Protein AF-A0A0C3CJ50-F1 (afdb_monomer_lite)

Secondary structure (DSSP, 8-state):
----------S--GGG--EEEE-TT-TTGGGGGG-TT--EEEEEHHHHHH------TT---TT--EEEEE-THHHHHTTT-TT--HHHHHHHHHHHHHHT-TTT-TT--EEEEEEPP--SS------HHHHHHHHHHHHHHHHHT-EEEEEEGGGGGT----EEE-HHHHHHH-

Structure (mmCIF, N/CA/C/O backbone):
data_AF-A0A0C3CJ50-F1
#
_entry.id   AF-A0A0C3CJ50-F1
#
loop_
_atom_site.group_PDB
_atom_site.id
_atom_site.type_symbol
_atom_site.label_atom_id
_atom_site.label_alt_id
_atom_site.label_comp_id
_atom_site.label_asym_id
_atom_site.label_entity_id
_atom_site.label_seq_id
_atom_site.pdbx_PDB_ins_code
_atom_site.Cartn_x
_atom_site.Cartn_y
_atom_site.Cartn_z
_atom_site.occupancy
_atom_site.B_iso_or_equiv
_atom_site.auth_seq_id
_atom_site.auth_comp_id
_atom_site.auth_asym_id
_atom_site.auth_atom_id
_atom_site.pdbx_PDB_model_num
ATOM 1 N N . MET A 1 1 ? -31.389 -1.809 -22.345 1.00 37.59 1 MET A N 1
ATOM 2 C CA . MET A 1 1 ? -29.948 -2.114 -22.417 1.00 37.59 1 MET A CA 1
ATOM 3 C C . MET A 1 1 ? -29.432 -2.145 -21.001 1.00 37.59 1 MET A C 1
ATOM 5 O O . MET A 1 1 ? -29.756 -1.248 -20.230 1.00 37.59 1 MET A O 1
ATOM 9 N N . ASP A 1 2 ? -28.799 -3.263 -20.683 1.00 34.72 2 ASP A N 1
ATOM 10 C CA . ASP A 1 2 ? -28.676 -3.863 -19.363 1.00 34.72 2 ASP A CA 1
ATOM 11 C C . ASP A 1 2 ? -27.960 -3.016 -18.317 1.00 34.72 2 ASP A C 1
ATOM 13 O O . ASP A 1 2 ? -26.886 -2.461 -18.544 1.00 34.72 2 ASP A O 1
ATOM 17 N N . GLN A 1 3 ? -28.571 -2.987 -17.132 1.00 36.78 3 GLN A N 1
ATOM 18 C CA . GLN A 1 3 ? -27.914 -2.663 -15.876 1.00 36.78 3 GLN A CA 1
ATOM 19 C C . GLN A 1 3 ? -26.936 -3.804 -15.592 1.00 36.78 3 GLN A C 1
ATOM 21 O O . GLN A 1 3 ? -27.330 -4.848 -15.078 1.00 36.78 3 GLN A O 1
ATOM 26 N N . SER A 1 4 ? -25.680 -3.629 -16.010 1.00 37.91 4 SER A N 1
ATOM 27 C CA . SER A 1 4 ? -24.629 -4.612 -15.782 1.00 37.91 4 SER A CA 1
ATOM 28 C C . SER A 1 4 ? -24.484 -4.850 -14.286 1.00 37.91 4 SER A C 1
ATOM 30 O O . SER A 1 4 ? -24.178 -3.930 -13.525 1.00 37.91 4 SER A O 1
ATOM 32 N N . GLU A 1 5 ? -24.742 -6.094 -13.917 1.00 37.97 5 GLU A N 1
ATOM 33 C CA . GLU A 1 5 ? -24.503 -6.760 -12.649 1.00 37.97 5 GLU A CA 1
ATOM 34 C C . GLU A 1 5 ? -23.312 -6.157 -11.892 1.00 37.97 5 GLU A C 1
ATOM 36 O O . GLU A 1 5 ? -22.164 -6.578 -12.029 1.00 37.97 5 GLU A O 1
ATOM 41 N N . TYR A 1 6 ? -23.592 -5.178 -11.029 1.00 37.84 6 TYR A N 1
ATOM 42 C CA . TYR A 1 6 ? -22.764 -4.995 -9.853 1.00 37.84 6 TYR A CA 1
ATOM 43 C C . TYR A 1 6 ? -22.909 -6.300 -9.092 1.00 37.84 6 TYR A C 1
ATOM 45 O O . TYR A 1 6 ? -23.962 -6.561 -8.512 1.00 37.84 6 TYR A O 1
ATOM 53 N N . SER A 1 7 ? -21.870 -7.126 -9.147 1.00 37.75 7 SER A N 1
ATOM 54 C CA . SER A 1 7 ? -21.641 -8.234 -8.238 1.00 37.75 7 SER A CA 1
ATOM 55 C C . SER A 1 7 ? -21.698 -7.670 -6.821 1.00 37.75 7 SER A C 1
ATOM 57 O O . SER A 1 7 ? -20.710 -7.232 -6.227 1.00 37.75 7 SER A O 1
ATOM 59 N N . THR A 1 8 ? -22.920 -7.579 -6.297 1.00 42.91 8 THR A N 1
ATOM 60 C CA . THR A 1 8 ? -23.202 -7.249 -4.916 1.00 42.91 8 THR A CA 1
ATOM 61 C C . THR A 1 8 ? -22.518 -8.338 -4.133 1.00 42.91 8 THR A C 1
ATOM 63 O O . THR A 1 8 ? -22.992 -9.475 -4.109 1.00 42.91 8 THR A O 1
ATOM 66 N N . LEU A 1 9 ? -21.373 -7.995 -3.541 1.00 49.56 9 LEU A N 1
ATOM 67 C CA . LEU A 1 9 ? -20.786 -8.771 -2.463 1.00 49.56 9 LEU A CA 1
ATOM 68 C C . LEU A 1 9 ? -21.961 -9.238 -1.588 1.00 49.56 9 LEU A C 1
ATOM 70 O O . LEU A 1 9 ? -22.768 -8.379 -1.202 1.00 49.56 9 LEU A O 1
ATOM 74 N N . PRO A 1 10 ? -22.129 -10.560 -1.366 1.00 50.47 10 PRO A N 1
ATOM 75 C CA . PRO A 1 10 ? -23.266 -11.100 -0.614 1.00 50.47 10 PRO A CA 1
ATOM 76 C C . PRO A 1 10 ? -23.409 -10.278 0.655 1.00 50.47 10 PRO A C 1
ATOM 78 O O . PRO A 1 10 ? -22.363 -9.964 1.204 1.00 50.47 10 PRO A O 1
ATOM 81 N N . SER A 1 11 ? -24.628 -9.878 1.058 1.00 59.44 11 SER A N 1
ATOM 82 C CA . SER A 1 11 ? -24.900 -8.834 2.067 1.00 59.44 11 SER A CA 1
ATOM 83 C C . SER A 1 11 ? -24.054 -8.995 3.335 1.00 59.44 11 SER A C 1
ATOM 85 O O . SER A 1 11 ? -24.474 -9.563 4.344 1.00 59.44 11 SER A O 1
ATOM 87 N N . CYS A 1 12 ? -22.817 -8.535 3.263 1.00 63.72 12 CYS A N 1
ATOM 88 C CA . CYS A 1 12 ? -21.825 -8.759 4.279 1.00 63.72 12 CYS A CA 1
ATOM 89 C C . CYS A 1 12 ? -21.802 -7.467 5.060 1.00 63.72 12 CYS A C 1
ATOM 91 O O . CYS A 1 12 ? -21.704 -6.381 4.479 1.00 63.72 12 CYS A O 1
ATOM 93 N N . ASP A 1 13 ? -21.951 -7.581 6.371 1.00 76.31 13 ASP A N 1
ATOM 94 C CA . ASP A 1 13 ? -21.821 -6.439 7.253 1.00 76.31 13 ASP A CA 1
ATOM 95 C C . ASP A 1 13 ? -20.386 -5.906 7.138 1.00 76.31 13 ASP A C 1
ATOM 97 O O . ASP A 1 13 ? -19.452 -6.421 7.757 1.00 76.31 13 ASP A O 1
ATOM 101 N N . LYS A 1 14 ? -20.211 -4.874 6.304 1.00 75.81 14 LYS A N 1
ATOM 102 C CA . LYS A 1 14 ? -18.926 -4.209 6.046 1.00 75.81 14 LYS A CA 1
ATOM 103 C C . LYS A 1 14 ? -18.269 -3.729 7.341 1.00 75.81 14 LYS A C 1
ATOM 105 O O . LYS A 1 14 ? -17.044 -3.675 7.420 1.00 75.81 14 LYS A O 1
ATOM 110 N N . GLY A 1 15 ? -19.070 -3.461 8.377 1.00 75.88 15 GLY A N 1
ATOM 111 C CA . GLY A 1 15 ? -18.608 -3.083 9.708 1.00 75.88 15 GLY A CA 1
ATOM 112 C C . GLY A 1 15 ? -17.930 -4.210 10.492 1.00 75.88 15 GLY A C 1
ATOM 113 O O . GLY A 1 15 ? -17.366 -3.938 11.550 1.00 75.88 15 GLY A O 1
ATOM 114 N N . ARG A 1 16 ? -17.940 -5.457 10.007 1.00 78.62 16 ARG A N 1
ATOM 115 C CA . ARG A 1 16 ? -17.273 -6.613 10.643 1.00 78.62 16 ARG A CA 1
ATOM 116 C C . ARG A 1 16 ? -16.064 -7.129 9.872 1.00 78.62 16 ARG A C 1
ATOM 118 O O . ARG A 1 16 ? -15.319 -7.958 10.390 1.00 78.62 16 ARG A O 1
ATOM 125 N N . ILE A 1 17 ? -15.865 -6.652 8.650 1.00 80.12 17 ILE A N 1
ATOM 126 C CA . ILE A 1 17 ? -14.822 -7.152 7.761 1.00 80.12 17 ILE A CA 1
ATOM 127 C C . ILE A 1 17 ? -13.493 -6.506 8.138 1.00 80.12 17 ILE A C 1
ATOM 129 O O . ILE A 1 17 ? -13.356 -5.285 8.123 1.00 80.12 17 ILE A O 1
ATOM 133 N N . LYS A 1 18 ? -12.523 -7.350 8.494 1.00 85.25 18 LYS A N 1
ATOM 134 C CA . LYS A 1 18 ? -11.173 -6.938 8.905 1.00 85.25 18 LYS A CA 1
ATOM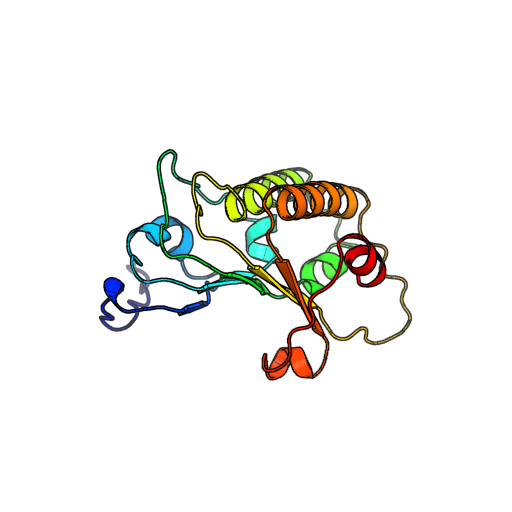 135 C C . LYS A 1 18 ? -10.154 -6.972 7.773 1.00 85.25 18 LYS A C 1
ATOM 137 O O . LYS A 1 18 ? -9.145 -6.278 7.858 1.00 85.25 18 LYS A O 1
ATOM 142 N N . TYR A 1 19 ? -10.432 -7.751 6.730 1.00 84.19 19 TYR A N 1
ATOM 143 C CA . TYR A 1 19 ? -9.563 -7.941 5.577 1.00 84.19 19 TYR A CA 1
ATOM 144 C C . TYR A 1 19 ? -10.353 -7.836 4.273 1.00 84.19 19 TYR A C 1
ATOM 146 O O . TYR A 1 19 ? -11.428 -8.427 4.161 1.00 84.19 19 TYR A O 1
ATOM 154 N N . ILE A 1 20 ? -9.811 -7.120 3.285 1.00 81.75 20 ILE A N 1
ATOM 155 C CA . ILE A 1 20 ? -10.353 -7.086 1.923 1.00 81.75 20 ILE A CA 1
ATOM 156 C C . ILE A 1 20 ? -9.231 -7.099 0.883 1.00 81.75 20 ILE A C 1
ATOM 158 O O . ILE A 1 20 ? -8.259 -6.360 0.996 1.00 81.75 20 ILE A O 1
ATOM 162 N N . CYS A 1 21 ? -9.382 -7.913 -0.157 1.00 79.00 21 CYS A N 1
ATOM 163 C CA . CYS A 1 21 ? -8.544 -7.844 -1.350 1.00 79.00 21 CYS A CA 1
ATOM 164 C C . CYS A 1 21 ? -9.277 -6.997 -2.398 1.00 79.00 21 CYS A C 1
ATOM 166 O O . CYS A 1 21 ? -10.388 -7.342 -2.817 1.00 79.00 21 CYS A O 1
ATOM 168 N N . ILE A 1 22 ? -8.697 -5.854 -2.768 1.00 72.44 22 ILE A N 1
ATOM 169 C CA . ILE A 1 22 ? -9.268 -4.944 -3.758 1.00 72.44 22 ILE A CA 1
ATOM 170 C C . ILE A 1 22 ? -8.854 -5.437 -5.135 1.00 72.44 22 ILE A C 1
ATOM 172 O O . ILE A 1 22 ? -7.711 -5.284 -5.556 1.00 72.44 22 ILE A O 1
ATOM 176 N N . ARG A 1 23 ? -9.821 -6.019 -5.840 1.00 68.38 23 ARG A N 1
ATOM 177 C CA . ARG A 1 23 ? -9.652 -6.418 -7.233 1.00 68.38 23 ARG A CA 1
ATOM 178 C C . ARG A 1 23 ? -9.929 -5.243 -8.175 1.00 68.38 23 ARG A C 1
ATOM 180 O O . ARG A 1 23 ? -10.759 -4.391 -7.840 1.00 68.38 23 ARG A O 1
ATOM 187 N N . PRO A 1 24 ? -9.338 -5.241 -9.383 1.00 58.94 24 PRO A N 1
ATOM 188 C CA . PRO A 1 24 ? -9.517 -4.178 -10.373 1.00 58.94 24 PRO A CA 1
ATOM 189 C C . PRO A 1 24 ? -10.992 -3.885 -10.701 1.00 58.94 24 PRO A C 1
ATOM 191 O O . PRO A 1 24 ? -11.361 -2.761 -11.031 1.00 58.94 24 PRO A O 1
ATOM 194 N N . GLU A 1 25 ? -11.867 -4.877 -10.604 1.00 58.59 25 GLU A N 1
ATOM 195 C CA . GLU A 1 25 ? -13.289 -4.754 -10.947 1.00 58.59 25 GLU A CA 1
ATOM 196 C C . GLU A 1 25 ? -14.114 -4.005 -9.885 1.00 58.59 25 GLU A C 1
ATOM 198 O O . GLU A 1 25 ? -15.269 -3.656 -10.125 1.00 58.59 25 GLU A O 1
ATOM 203 N N . HIS A 1 26 ? -13.539 -3.719 -8.712 1.00 58.75 26 HIS A N 1
ATOM 204 C CA . HIS A 1 26 ? -14.283 -3.191 -7.578 1.00 58.75 26 HIS A CA 1
ATOM 205 C C . HIS A 1 26 ? -13.873 -1.757 -7.199 1.00 58.75 26 HIS A C 1
ATOM 207 O O . HIS A 1 26 ? -12.725 -1.522 -6.819 1.00 58.75 26 HIS A O 1
ATOM 213 N N . PRO A 1 27 ? -14.816 -0.791 -7.150 1.00 62.22 27 PRO A N 1
ATOM 214 C CA . PRO A 1 27 ? -14.556 0.572 -6.675 1.00 62.22 27 PRO A CA 1
ATOM 215 C C . PRO A 1 27 ? -14.434 0.644 -5.137 1.00 62.22 27 PRO A C 1
ATOM 217 O O . PRO A 1 27 ? -14.826 1.629 -4.514 1.00 62.22 27 PRO A O 1
ATOM 220 N N . VAL A 1 28 ? -13.915 -0.405 -4.490 1.00 63.03 28 VAL A N 1
ATOM 221 C CA . VAL A 1 28 ? -13.865 -0.534 -3.023 1.00 63.03 28 VAL A CA 1
ATOM 222 C C . VAL A 1 28 ? -13.059 0.595 -2.387 1.00 63.03 28 VAL A C 1
ATOM 224 O O . VAL A 1 28 ? -13.450 1.070 -1.323 1.00 63.03 28 VAL A O 1
ATOM 227 N N . ILE A 1 29 ? -12.020 1.099 -3.065 1.00 69.12 29 ILE A N 1
ATOM 228 C CA . ILE A 1 29 ? -11.196 2.207 -2.560 1.00 69.12 29 ILE A CA 1
ATOM 229 C C . ILE A 1 29 ? -12.040 3.467 -2.329 1.00 69.12 29 ILE A C 1
ATOM 231 O O . ILE A 1 29 ? -11.983 4.065 -1.256 1.00 69.12 29 ILE A O 1
ATOM 235 N N . ALA A 1 30 ? -12.923 3.806 -3.275 1.00 69.19 30 ALA A N 1
ATOM 236 C CA . ALA A 1 30 ? -13.821 4.962 -3.169 1.00 69.19 30 ALA A CA 1
ATOM 237 C C . ALA A 1 30 ? -14.834 4.842 -2.012 1.00 69.19 30 ALA A C 1
ATOM 239 O O . ALA A 1 30 ? -15.463 5.828 -1.612 1.00 69.19 30 ALA A O 1
ATOM 240 N N . HIS A 1 31 ? -14.991 3.634 -1.464 1.00 77.12 31 HIS A N 1
ATOM 241 C CA . HIS A 1 31 ? -15.912 3.314 -0.385 1.00 77.12 31 HIS A CA 1
ATOM 242 C C . HIS A 1 31 ? -15.213 2.808 0.883 1.00 77.12 31 HIS A C 1
ATOM 244 O O . HIS A 1 31 ? -15.922 2.332 1.767 1.00 77.12 31 HIS A O 1
ATOM 250 N N . LEU A 1 32 ? -13.882 2.940 1.024 1.00 80.12 32 LEU A N 1
ATOM 251 C CA . LEU A 1 32 ? -13.123 2.459 2.197 1.00 80.12 32 LEU A CA 1
ATOM 252 C C . LEU A 1 32 ? -13.711 2.932 3.536 1.00 80.12 32 LEU A C 1
ATOM 254 O O . LEU A 1 32 ? -13.751 2.173 4.496 1.00 80.12 32 LEU A O 1
ATOM 258 N N . GLN A 1 33 ? -14.285 4.135 3.580 1.00 78.88 33 GLN A N 1
ATOM 259 C CA . GLN A 1 33 ? -14.998 4.676 4.748 1.00 78.88 33 GLN A CA 1
ATOM 260 C C . GLN A 1 33 ? -16.149 3.807 5.280 1.00 78.88 33 GLN A C 1
ATOM 262 O O . GLN A 1 33 ? -16.511 3.916 6.448 1.00 78.88 33 GLN A O 1
ATOM 267 N N . GLN A 1 34 ? -16.745 2.956 4.443 1.00 83.19 34 GLN A N 1
ATOM 268 C CA . GLN A 1 34 ? -17.840 2.070 4.847 1.00 83.19 34 GLN A CA 1
ATOM 269 C C . GLN A 1 34 ? -17.340 0.834 5.611 1.00 83.19 34 GLN A C 1
ATOM 271 O O . GLN A 1 34 ? -18.141 0.127 6.219 1.00 83.19 34 GLN A O 1
ATOM 276 N N . TRP A 1 35 ? -16.033 0.568 5.592 1.00 86.00 35 TRP A N 1
ATOM 277 C CA . TRP A 1 35 ? -15.410 -0.636 6.138 1.00 86.00 35 TRP A CA 1
ATOM 278 C C . TRP A 1 35 ? -14.755 -0.333 7.483 1.00 86.00 35 TRP A C 1
ATOM 280 O O . TRP A 1 35 ? -13.575 -0.565 7.693 1.00 86.00 35 TRP A O 1
ATOM 290 N N . THR A 1 36 ? -15.527 0.194 8.431 1.00 86.62 36 THR A N 1
ATOM 291 C CA . THR A 1 36 ? -15.028 0.773 9.696 1.00 86.62 36 THR A CA 1
ATOM 292 C C . THR A 1 36 ? -14.248 -0.185 10.610 1.00 86.62 36 THR A C 1
ATOM 294 O O . THR A 1 36 ? -13.659 0.249 11.605 1.00 86.62 36 THR A O 1
ATOM 297 N N . SER A 1 37 ? -14.242 -1.486 10.311 1.00 89.31 37 SER A N 1
ATOM 298 C CA . SER A 1 37 ? -13.453 -2.507 11.013 1.00 89.31 37 SER A CA 1
ATOM 299 C C . SER A 1 37 ? -12.264 -3.044 10.229 1.00 89.31 37 SER A C 1
ATOM 301 O O . SER A 1 37 ? -11.590 -3.940 10.727 1.00 89.31 37 SER A O 1
ATOM 303 N N . LEU A 1 38 ? -11.982 -2.488 9.052 1.00 91.38 38 LEU A N 1
ATOM 304 C CA . LEU A 1 38 ? -10.893 -2.931 8.200 1.00 91.38 38 LEU A CA 1
ATOM 305 C C . LEU A 1 38 ? -9.543 -2.645 8.864 1.00 91.38 38 LEU A C 1
ATOM 307 O O . LEU A 1 38 ? -9.210 -1.507 9.199 1.00 91.38 38 LEU A O 1
ATOM 311 N N . GLU A 1 39 ? -8.770 -3.703 9.065 1.00 94.50 39 GLU A N 1
ATOM 312 C CA . GLU A 1 39 ? -7.430 -3.661 9.650 1.00 94.50 39 GLU A CA 1
ATOM 313 C C . GLU A 1 39 ? -6.369 -3.861 8.564 1.00 94.50 39 GLU A C 1
ATOM 315 O O . GLU A 1 39 ? -5.248 -3.365 8.692 1.00 94.50 39 GLU A O 1
ATOM 320 N N . THR A 1 40 ? -6.716 -4.547 7.472 1.00 92.06 40 THR A N 1
ATOM 321 C CA . THR A 1 40 ? -5.817 -4.810 6.346 1.00 92.06 40 THR A CA 1
ATOM 322 C C . THR A 1 40 ? -6.561 -4.751 5.019 1.00 92.06 40 THR A C 1
ATOM 324 O O . THR A 1 40 ? -7.661 -5.292 4.909 1.00 92.06 40 THR A O 1
ATOM 327 N N . PHE A 1 41 ? -5.966 -4.145 3.993 1.00 90.38 41 PHE A N 1
ATOM 328 C CA . PHE A 1 41 ? -6.449 -4.321 2.624 1.00 90.38 41 PHE A CA 1
ATOM 329 C C . PHE A 1 41 ? -5.320 -4.576 1.647 1.00 90.38 41 PHE A C 1
ATOM 331 O O . PHE A 1 41 ? -4.186 -4.184 1.900 1.00 90.38 41 PHE A O 1
ATOM 338 N N . SER A 1 42 ? -5.654 -5.219 0.536 1.00 89.75 42 SER A N 1
ATOM 339 C CA . SER A 1 42 ? -4.726 -5.475 -0.556 1.00 89.75 42 SER A CA 1
ATOM 340 C C . SER A 1 42 ? -5.096 -4.710 -1.817 1.00 89.75 42 SER A C 1
ATOM 342 O O . SER A 1 42 ? -6.285 -4.544 -2.084 1.00 89.75 42 SER A O 1
ATOM 344 N N . ILE A 1 43 ? -4.105 -4.254 -2.579 1.00 88.75 43 ILE A N 1
ATOM 345 C CA . ILE A 1 43 ? -4.263 -3.543 -3.850 1.00 88.75 43 ILE A CA 1
ATOM 346 C C . ILE A 1 43 ? -3.190 -3.976 -4.847 1.00 88.75 43 ILE A C 1
ATOM 348 O O . ILE A 1 43 ? -2.027 -4.142 -4.491 1.00 88.75 43 ILE A O 1
ATOM 352 N N . HIS A 1 44 ? -3.555 -4.125 -6.118 1.00 86.69 44 HIS A N 1
ATOM 353 C CA . HIS A 1 44 ? -2.577 -4.416 -7.162 1.00 86.69 44 HIS A CA 1
ATOM 354 C C . HIS A 1 44 ? -1.755 -3.179 -7.529 1.00 86.69 44 HIS A C 1
ATOM 356 O O . HIS A 1 44 ? -2.293 -2.085 -7.715 1.00 86.69 44 HIS A O 1
ATOM 362 N N . TYR A 1 45 ? -0.455 -3.374 -7.753 1.00 85.56 45 TYR A N 1
ATOM 363 C CA . TYR A 1 45 ? 0.460 -2.317 -8.183 1.00 85.56 45 TYR A CA 1
ATOM 364 C C . TYR A 1 45 ? -0.005 -1.624 -9.473 1.00 85.56 45 TYR A C 1
ATOM 366 O O . TYR A 1 45 ? 0.049 -0.402 -9.598 1.00 85.56 45 TYR A O 1
ATOM 374 N N . LYS A 1 46 ? -0.537 -2.397 -10.426 1.00 83.56 46 LYS A N 1
ATOM 375 C CA . LYS A 1 46 ? -1.106 -1.867 -11.672 1.00 83.56 46 LYS A CA 1
ATOM 376 C C . LYS A 1 46 ? -2.221 -0.848 -11.421 1.00 83.56 46 LYS A C 1
ATOM 378 O O . LYS A 1 46 ? -2.318 0.137 -12.146 1.00 83.56 46 LYS A O 1
ATOM 383 N N . ASP A 1 47 ? -3.064 -1.075 -10.417 1.00 84.25 47 ASP A N 1
ATOM 384 C CA . ASP A 1 47 ? -4.163 -0.159 -10.116 1.00 84.25 47 ASP A CA 1
ATOM 385 C C . ASP A 1 47 ? -3.641 1.157 -9.532 1.00 84.25 47 ASP A C 1
ATOM 387 O O . ASP A 1 47 ? -4.158 2.212 -9.889 1.00 84.25 47 ASP A O 1
ATOM 391 N N . LEU A 1 48 ? -2.569 1.107 -8.734 1.00 87.44 48 LEU A N 1
ATOM 392 C CA . LEU A 1 48 ? -1.869 2.304 -8.258 1.00 87.44 48 LEU A CA 1
ATOM 393 C C . LEU A 1 48 ? -1.247 3.105 -9.404 1.00 87.44 48 LEU A C 1
ATOM 395 O O . LEU A 1 48 ? -1.314 4.328 -9.393 1.00 87.44 48 LEU A O 1
ATOM 399 N N . ALA A 1 49 ? -0.672 2.434 -10.400 1.00 84.94 49 ALA A N 1
ATOM 400 C CA . ALA A 1 49 ? -0.004 3.112 -11.507 1.00 84.94 49 ALA A CA 1
ATOM 401 C C . ALA A 1 49 ? -0.964 3.657 -12.582 1.00 84.94 49 ALA A C 1
ATOM 403 O O . ALA A 1 49 ? -0.616 4.594 -13.294 1.00 84.94 49 ALA A O 1
ATOM 404 N N . HIS A 1 50 ? -2.162 3.084 -12.743 1.00 82.94 50 HIS A N 1
ATOM 405 C CA . HIS A 1 50 ? -3.042 3.418 -13.875 1.00 82.94 50 HIS A CA 1
ATOM 406 C C . HIS A 1 50 ? -4.315 4.167 -13.495 1.00 82.94 50 HIS A C 1
ATOM 408 O O . HIS A 1 50 ? -4.954 4.742 -14.378 1.00 82.94 50 HIS A O 1
ATOM 414 N N . ARG A 1 51 ? -4.725 4.147 -12.223 1.00 81.94 51 ARG A N 1
ATOM 415 C CA . ARG A 1 51 ? -6.002 4.731 -11.807 1.00 81.94 51 ARG A CA 1
ATOM 416 C C . ARG A 1 51 ? -5.792 6.013 -11.028 1.0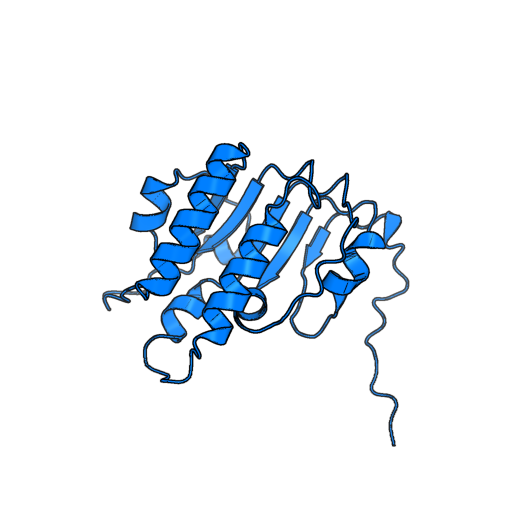0 81.94 51 ARG A C 1
ATOM 418 O O . ARG A 1 51 ? -5.014 6.053 -10.083 1.00 81.94 51 ARG A O 1
ATOM 425 N N . VAL A 1 52 ? -6.611 7.009 -11.341 1.00 82.69 52 VAL A N 1
ATOM 426 C CA . VAL A 1 52 ? -6.856 8.121 -10.424 1.00 82.69 52 VAL A CA 1
ATOM 427 C C . VAL A 1 52 ? -7.753 7.598 -9.311 1.00 82.69 52 VAL A C 1
ATOM 429 O O . VAL A 1 52 ? -8.935 7.309 -9.530 1.00 82.69 52 VAL A O 1
ATOM 432 N N . ILE A 1 53 ? -7.191 7.428 -8.119 1.00 83.69 53 ILE A N 1
ATOM 433 C CA . ILE A 1 53 ? -7.966 7.051 -6.944 1.00 83.69 53 ILE A CA 1
ATOM 434 C C . ILE A 1 53 ? -8.486 8.343 -6.301 1.00 83.69 53 ILE A C 1
ATOM 436 O O . ILE A 1 53 ? -7.691 9.209 -5.950 1.00 83.69 53 ILE A O 1
ATOM 440 N N . PRO A 1 54 ? -9.809 8.499 -6.104 1.00 81.75 54 PRO A N 1
ATOM 441 C CA . PRO A 1 54 ? -10.369 9.708 -5.511 1.00 81.75 54 PRO A CA 1
ATOM 442 C C . PRO A 1 54 ? -10.175 9.698 -3.989 1.00 81.75 54 PRO A C 1
ATOM 444 O O . PRO A 1 54 ? -11.109 9.425 -3.224 1.00 81.75 54 PRO A O 1
ATOM 447 N N . TRP A 1 55 ? -8.951 9.981 -3.548 1.00 84.38 55 TRP A N 1
ATOM 448 C CA . TRP A 1 55 ? -8.588 10.140 -2.146 1.00 84.38 55 TRP A CA 1
ATOM 449 C C . TRP A 1 55 ? -9.353 11.320 -1.540 1.00 84.38 55 TRP A C 1
ATOM 451 O O . TRP A 1 55 ? -9.001 12.485 -1.707 1.00 84.38 55 TRP A O 1
ATOM 461 N N . ARG A 1 56 ? -10.467 11.029 -0.866 1.00 81.31 56 ARG A N 1
ATOM 462 C CA . ARG A 1 56 ? -11.355 12.069 -0.335 1.00 81.31 56 ARG A CA 1
ATOM 463 C C . ARG A 1 56 ? -10.636 12.907 0.724 1.00 81.31 56 ARG A C 1
ATOM 465 O O . ARG A 1 56 ? -10.104 12.373 1.693 1.00 81.31 56 ARG A O 1
ATOM 472 N N . ILE A 1 57 ? -10.700 14.227 0.585 1.00 77.88 57 ILE A N 1
ATOM 473 C CA . ILE A 1 57 ? -10.207 15.160 1.604 1.00 77.88 57 ILE A CA 1
ATOM 474 C C . ILE A 1 57 ? -11.009 14.959 2.900 1.00 77.88 57 ILE A C 1
ATOM 476 O O . ILE A 1 57 ? -12.234 14.836 2.868 1.00 77.88 57 ILE A O 1
ATOM 480 N N . GLY A 1 58 ? -10.316 14.896 4.040 1.00 79.44 58 GLY A N 1
ATOM 481 C CA . GLY A 1 58 ? -10.928 14.695 5.360 1.00 79.44 58 GLY A CA 1
ATOM 482 C C . GLY A 1 58 ? -11.374 13.258 5.661 1.00 79.44 58 GLY A C 1
ATOM 483 O O . GLY A 1 58 ? -11.873 12.994 6.755 1.00 79.44 58 GLY A O 1
ATOM 484 N N . PHE A 1 59 ? -11.188 12.315 4.731 1.00 85.19 59 PHE A N 1
ATOM 485 C CA . PHE A 1 59 ? -11.383 10.895 5.013 1.00 85.19 59 PHE A CA 1
ATOM 486 C C . PHE A 1 59 ? -10.310 10.387 5.978 1.00 85.19 59 PHE A C 1
ATOM 488 O O . PHE A 1 59 ? -9.124 10.625 5.770 1.00 85.19 59 PHE A O 1
ATOM 495 N N . GLN A 1 60 ? -10.736 9.639 6.999 1.00 89.81 60 GLN A N 1
ATOM 496 C CA . GLN A 1 60 ? -9.840 8.934 7.911 1.00 89.81 60 GLN A CA 1
ATOM 497 C C . GLN A 1 60 ? -10.315 7.502 8.145 1.00 89.81 60 GLN A C 1
ATOM 499 O O . GLN A 1 60 ? -11.492 7.256 8.421 1.00 89.81 60 GLN A O 1
ATOM 504 N N . HIS A 1 61 ? -9.377 6.559 8.120 1.00 90.44 61 HIS A N 1
ATOM 505 C CA . HIS A 1 61 ? -9.596 5.163 8.459 1.00 90.44 61 HIS A CA 1
ATOM 506 C C . HIS A 1 61 ? -8.819 4.787 9.724 1.00 90.44 61 HIS A C 1
ATOM 508 O O . HIS A 1 61 ? -7.666 4.355 9.695 1.00 90.44 61 HIS A O 1
ATOM 514 N N . SER A 1 62 ? -9.474 4.930 10.874 1.00 91.50 62 SER A N 1
ATOM 515 C CA . SER A 1 62 ? -8.824 4.859 12.189 1.00 91.50 62 SER A CA 1
ATOM 516 C C . SER A 1 62 ? -8.330 3.473 12.606 1.00 91.50 62 SER A C 1
ATOM 518 O O . SER A 1 62 ? -7.574 3.378 13.570 1.00 91.50 62 SER A O 1
ATOM 520 N N . LYS A 1 63 ? -8.741 2.397 11.926 1.00 93.88 63 LYS A N 1
ATOM 521 C CA . LYS A 1 63 ? -8.363 1.019 12.281 1.00 93.88 63 LYS A CA 1
ATOM 522 C C . LYS A 1 63 ? -7.411 0.341 11.307 1.00 93.88 63 LYS A C 1
ATOM 524 O O . LYS A 1 63 ? -6.916 -0.730 11.644 1.00 93.88 63 LYS A O 1
ATOM 529 N N . LEU A 1 64 ? -7.143 0.945 10.148 1.00 94.56 64 LEU A N 1
ATOM 530 C CA . LEU A 1 64 ? -6.293 0.301 9.154 1.00 94.56 64 LEU A CA 1
ATOM 531 C C . LEU A 1 64 ? -4.853 0.284 9.667 1.00 94.56 64 LEU A C 1
ATOM 533 O O . LEU A 1 64 ? -4.329 1.323 10.064 1.00 94.56 64 LEU A O 1
ATOM 537 N N . GLN A 1 65 ? -4.246 -0.898 9.679 1.00 96.56 65 GLN A N 1
ATOM 538 C CA . GLN A 1 65 ? -2.908 -1.135 10.216 1.00 96.56 65 GLN A CA 1
ATOM 539 C C . GLN A 1 65 ? -1.935 -1.656 9.164 1.00 96.56 65 GLN A C 1
ATOM 541 O O . GLN A 1 65 ? -0.733 -1.435 9.311 1.00 96.56 65 GLN A O 1
ATOM 546 N N . CYS A 1 66 ? -2.437 -2.330 8.126 1.00 95.69 66 CYS A N 1
ATOM 547 C CA . CYS A 1 66 ? -1.614 -2.918 7.080 1.00 95.69 66 CYS A CA 1
ATOM 548 C C . CYS A 1 66 ? -2.202 -2.682 5.683 1.00 95.69 66 CYS A C 1
ATOM 550 O O . CYS A 1 66 ? -3.419 -2.749 5.493 1.00 95.69 66 CYS A O 1
ATOM 552 N N . ILE A 1 67 ? -1.332 -2.422 4.711 1.00 94.38 67 ILE A N 1
ATOM 553 C CA . ILE A 1 67 ? -1.671 -2.382 3.285 1.00 94.38 67 ILE A CA 1
ATOM 554 C C . ILE A 1 67 ? -0.799 -3.409 2.577 1.00 94.38 67 ILE A C 1
ATOM 556 O O . ILE A 1 67 ? 0.411 -3.429 2.769 1.00 94.38 67 ILE A O 1
ATOM 560 N N . MET A 1 68 ? -1.409 -4.259 1.764 1.00 92.88 68 MET A N 1
ATOM 561 C CA . MET A 1 68 ? -0.720 -5.229 0.923 1.00 92.88 68 MET A CA 1
ATOM 562 C C . MET A 1 68 ? -0.694 -4.694 -0.511 1.00 92.88 68 MET A C 1
ATOM 564 O O . MET A 1 68 ? -1.725 -4.276 -1.032 1.00 92.88 68 MET A O 1
ATOM 568 N N . ILE A 1 69 ? 0.479 -4.670 -1.136 1.00 91.12 69 ILE A N 1
ATOM 569 C CA . ILE A 1 69 ? 0.652 -4.305 -2.539 1.00 91.12 69 ILE A CA 1
ATOM 570 C C . ILE A 1 69 ? 1.031 -5.566 -3.308 1.00 91.12 69 ILE A C 1
ATOM 572 O O . ILE A 1 69 ? 2.081 -6.175 -3.086 1.00 91.12 69 ILE A O 1
ATOM 576 N N . GLU A 1 70 ? 0.132 -5.967 -4.196 1.00 86.25 70 GLU A N 1
ATOM 577 C CA . GLU A 1 70 ? 0.225 -7.185 -4.990 1.00 86.25 70 GLU A CA 1
ATOM 578 C C . GLU A 1 70 ? 0.818 -6.927 -6.379 1.00 86.25 70 GLU A C 1
ATOM 580 O O . GLU A 1 70 ? 0.674 -5.851 -6.959 1.00 86.25 70 GLU A O 1
ATOM 585 N N . ASP A 1 71 ? 1.420 -7.973 -6.944 1.00 78.00 71 ASP A N 1
ATOM 586 C CA . ASP A 1 71 ? 1.884 -8.043 -8.334 1.00 78.00 71 ASP A CA 1
ATOM 587 C C . ASP A 1 71 ? 2.876 -6.939 -8.746 1.00 78.00 71 ASP A C 1
ATOM 589 O O . ASP A 1 71 ? 2.727 -6.288 -9.783 1.00 78.00 71 ASP A O 1
ATOM 593 N N . LEU A 1 72 ? 3.963 -6.782 -7.979 1.00 76.94 72 LEU A N 1
ATOM 594 C CA . LEU A 1 72 ? 5.070 -5.891 -8.356 1.00 76.94 72 LEU A CA 1
ATOM 595 C C . LEU A 1 72 ? 5.753 -6.299 -9.680 1.00 76.94 72 LEU A C 1
ATOM 597 O O . LEU A 1 72 ? 6.451 -5.479 -10.268 1.00 76.94 72 LEU A O 1
ATOM 601 N N . ARG A 1 73 ? 5.487 -7.502 -10.230 1.00 70.12 73 ARG A N 1
ATOM 602 C CA . ARG A 1 73 ? 5.897 -7.889 -11.605 1.00 70.12 73 ARG A CA 1
ATOM 603 C C . ARG A 1 73 ? 5.453 -6.894 -12.656 1.00 70.12 73 ARG A C 1
ATOM 605 O O . ARG A 1 73 ? 6.055 -6.841 -13.726 1.00 70.12 73 ARG A O 1
ATOM 612 N N . TYR A 1 74 ? 4.370 -6.169 -12.388 1.00 68.19 74 TYR A N 1
ATOM 613 C CA . TYR A 1 74 ? 3.865 -5.162 -13.300 1.00 68.19 74 TYR A CA 1
ATOM 614 C C . TYR A 1 74 ? 4.945 -4.142 -13.684 1.00 68.19 74 TYR A C 1
ATOM 616 O O . TYR A 1 74 ? 5.036 -3.763 -14.848 1.00 68.19 74 TYR A O 1
ATOM 624 N N . LEU A 1 75 ? 5.820 -3.787 -12.740 1.00 65.69 75 LEU A N 1
ATOM 625 C CA . LEU A 1 75 ? 6.932 -2.863 -12.962 1.00 65.69 75 LEU A CA 1
ATOM 626 C C . LEU A 1 75 ? 7.914 -3.359 -14.016 1.00 65.69 75 LEU A C 1
ATOM 628 O O . LEU A 1 75 ? 8.319 -2.600 -14.889 1.00 65.69 75 LEU A O 1
ATOM 632 N N . TRP A 1 76 ? 8.232 -4.648 -13.984 1.00 62.38 76 TRP A N 1
ATOM 633 C CA . TRP A 1 76 ? 9.142 -5.274 -14.941 1.00 62.38 76 TRP A CA 1
ATOM 634 C C . TRP A 1 76 ? 8.521 -5.466 -16.326 1.00 62.38 76 TRP A C 1
ATOM 636 O O . TRP A 1 76 ? 9.233 -5.562 -17.317 1.00 62.38 76 TRP A O 1
ATOM 646 N N . ARG A 1 77 ? 7.187 -5.506 -16.421 1.00 62.72 77 ARG A N 1
ATOM 647 C CA . ARG A 1 77 ? 6.470 -5.608 -17.705 1.00 62.72 77 ARG A CA 1
ATOM 648 C C . ARG A 1 77 ? 6.279 -4.267 -18.409 1.00 62.72 77 ARG A C 1
ATOM 650 O O . ARG A 1 77 ? 5.891 -4.267 -19.571 1.00 62.72 77 ARG A O 1
ATOM 657 N N . MET A 1 78 ? 6.514 -3.151 -17.719 1.00 58.34 78 MET A N 1
ATOM 658 C CA . MET A 1 78 ? 6.463 -1.814 -18.322 1.00 58.34 78 MET A CA 1
ATOM 659 C C . MET A 1 78 ? 7.699 -1.529 -19.193 1.00 58.34 78 MET A C 1
ATOM 661 O O . MET A 1 78 ? 7.674 -0.614 -20.013 1.00 58.34 78 MET A O 1
ATOM 665 N N . GLU A 1 79 ? 8.763 -2.327 -19.056 1.00 51.31 79 GLU A N 1
ATOM 666 C CA . GLU A 1 79 ? 9.950 -2.276 -19.909 1.00 51.31 79 GLU A CA 1
ATOM 667 C C . GLU A 1 79 ? 9.589 -2.800 -21.317 1.00 51.31 79 GLU A C 1
ATOM 669 O O . GLU A 1 79 ? 9.286 -3.978 -21.505 1.00 51.31 79 GLU A O 1
ATOM 674 N N . GLY A 1 80 ? 9.569 -1.914 -22.319 1.00 49.28 80 GLY A N 1
ATOM 675 C CA . GLY A 1 80 ? 9.360 -2.274 -23.731 1.00 49.28 80 GLY A CA 1
ATOM 676 C C . GLY A 1 80 ? 7.996 -1.920 -24.330 1.00 49.28 80 GLY A C 1
ATOM 677 O O . GLY A 1 80 ? 7.814 -2.053 -25.539 1.00 49.28 80 GLY A O 1
ATOM 678 N N . THR A 1 81 ? 7.052 -1.411 -23.540 1.00 50.88 81 THR A N 1
ATOM 679 C CA . THR A 1 81 ? 5.859 -0.741 -24.076 1.00 50.88 81 THR A CA 1
ATOM 680 C C . THR A 1 81 ? 6.033 0.761 -23.910 1.00 50.88 81 THR A C 1
ATOM 682 O O . THR A 1 81 ? 5.959 1.257 -22.791 1.00 50.88 81 THR A O 1
ATOM 685 N N . GLU A 1 82 ? 6.227 1.489 -25.011 1.00 45.44 82 GLU A N 1
ATOM 686 C CA . GLU A 1 82 ? 6.358 2.962 -25.106 1.00 45.44 82 GLU A CA 1
ATOM 687 C C . GLU A 1 8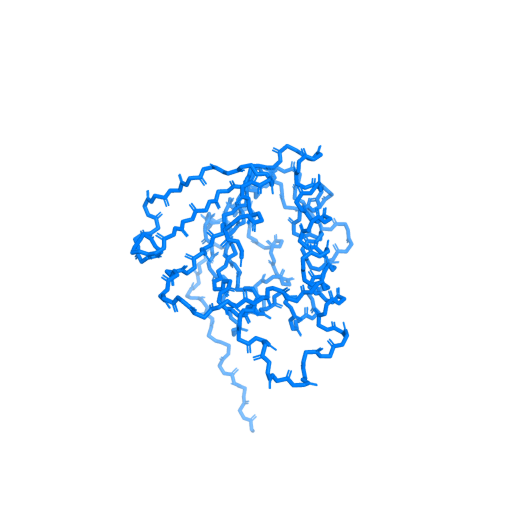2 ? 5.130 3.756 -24.581 1.00 45.44 82 GLU A C 1
ATOM 689 O O . GLU A 1 82 ? 4.950 4.929 -24.887 1.00 45.44 82 GLU A O 1
ATOM 694 N N . VAL A 1 83 ? 4.257 3.128 -23.787 1.00 45.09 83 VAL A N 1
ATOM 695 C CA . VAL A 1 83 ? 2.982 3.664 -23.295 1.00 45.09 83 VAL A CA 1
ATOM 696 C C . VAL A 1 83 ? 2.880 3.562 -21.765 1.00 45.09 83 VAL A C 1
ATOM 698 O O . VAL A 1 83 ? 1.790 3.502 -21.203 1.00 45.09 83 VAL A O 1
ATOM 701 N N . ALA A 1 84 ? 4.004 3.574 -21.047 1.00 52.44 84 ALA A N 1
ATOM 702 C CA . ALA A 1 84 ? 4.005 4.083 -19.676 1.00 52.44 84 ALA A CA 1
ATOM 703 C C . ALA A 1 84 ? 4.048 5.619 -19.761 1.00 52.44 84 ALA A C 1
ATOM 705 O O . ALA A 1 84 ? 5.099 6.233 -19.614 1.00 52.44 84 ALA A O 1
ATOM 706 N N . ALA A 1 85 ? 2.914 6.227 -20.124 1.00 58.47 85 ALA A N 1
ATOM 707 C CA . ALA A 1 85 ? 2.770 7.679 -20.215 1.00 58.47 85 ALA A CA 1
ATOM 708 C C . ALA A 1 85 ? 3.175 8.336 -18.883 1.00 58.47 85 ALA A C 1
ATOM 710 O O . ALA A 1 85 ? 2.896 7.763 -17.831 1.00 58.47 85 ALA A O 1
ATOM 711 N N . GLU A 1 86 ? 3.779 9.529 -18.912 1.00 62.12 86 GLU A N 1
ATOM 712 C CA . GLU A 1 86 ? 4.179 10.309 -17.719 1.00 62.12 86 GLU A CA 1
ATOM 713 C C . GLU A 1 86 ? 3.073 10.356 -16.646 1.00 62.12 86 GLU A C 1
ATOM 715 O O . GLU A 1 86 ? 3.341 10.168 -15.462 1.00 62.12 86 GLU A O 1
ATOM 720 N N . SER A 1 87 ? 1.806 10.425 -17.072 1.00 65.06 87 SER A N 1
ATOM 721 C CA . SER A 1 87 ? 0.624 10.360 -16.202 1.00 65.06 87 SER A CA 1
ATOM 722 C C . SER A 1 87 ? 0.558 9.120 -15.298 1.00 65.06 87 SER A C 1
ATOM 724 O O . SER A 1 87 ? -0.052 9.159 -14.238 1.00 65.06 87 SER A O 1
ATOM 726 N N . SER A 1 88 ? 1.146 7.991 -15.705 1.00 77.38 88 SER A N 1
ATOM 727 C CA . SER A 1 88 ? 1.182 6.768 -14.896 1.00 77.38 88 SER A CA 1
ATOM 728 C C . SER A 1 88 ? 2.140 6.893 -13.711 1.00 77.38 88 SER A C 1
ATOM 730 O O . SER A 1 88 ? 1.845 6.377 -12.634 1.00 77.38 88 SER A O 1
ATOM 732 N N . PHE A 1 89 ? 3.257 7.604 -13.886 1.00 83.00 89 PHE A N 1
ATOM 733 C CA . PHE A 1 89 ? 4.187 7.884 -12.796 1.00 83.00 89 PHE A CA 1
ATOM 734 C C . PHE A 1 89 ? 3.609 8.906 -11.819 1.00 83.00 89 PHE A C 1
ATOM 736 O O . PHE A 1 89 ? 3.703 8.686 -10.612 1.00 83.00 89 PHE A O 1
ATOM 743 N N . ASP A 1 90 ? 2.920 9.931 -12.323 1.00 85.12 90 ASP A N 1
ATOM 744 C CA . ASP A 1 90 ? 2.213 10.897 -11.477 1.00 85.12 90 ASP A CA 1
ATOM 745 C C . ASP A 1 90 ? 1.141 10.207 -10.622 1.00 85.12 90 ASP A C 1
ATOM 747 O O . ASP A 1 90 ? 1.144 10.337 -9.396 1.00 85.12 90 ASP A O 1
ATOM 751 N N . HIS A 1 91 ? 0.277 9.388 -11.241 1.00 87.12 91 HIS A N 1
ATOM 752 C CA . HIS A 1 91 ? -0.742 8.628 -10.508 1.00 87.12 91 HIS A CA 1
ATOM 753 C C . HIS A 1 91 ? -0.120 7.664 -9.496 1.00 87.12 91 HIS A C 1
ATOM 755 O O . HIS A 1 91 ? -0.602 7.557 -8.370 1.00 87.12 91 HIS A O 1
ATOM 761 N N . LEU A 1 92 ? 0.950 6.962 -9.880 1.00 88.69 92 LEU A N 1
ATOM 762 C CA . LEU A 1 92 ? 1.646 6.040 -8.991 1.00 88.69 92 LEU A CA 1
ATOM 763 C C . LEU A 1 92 ? 2.175 6.766 -7.753 1.00 88.69 92 LEU A C 1
ATOM 765 O O . LEU A 1 92 ? 1.939 6.310 -6.634 1.00 88.69 92 LEU A O 1
ATOM 769 N N . GLN A 1 93 ? 2.879 7.880 -7.954 1.00 91.38 93 GLN A N 1
ATOM 770 C CA . GLN A 1 93 ? 3.451 8.668 -6.871 1.00 91.38 93 GLN A CA 1
ATOM 771 C C . GLN A 1 93 ? 2.358 9.210 -5.949 1.00 91.38 93 GLN A C 1
ATOM 773 O O . GLN A 1 93 ? 2.433 9.015 -4.735 1.00 91.38 93 GLN A O 1
ATOM 778 N N . GLU A 1 94 ? 1.326 9.838 -6.516 1.00 91.94 94 GLU A N 1
ATOM 779 C CA . GLU A 1 94 ? 0.193 10.372 -5.759 1.00 91.94 94 GLU A CA 1
ATOM 780 C C . GLU A 1 94 ? -0.481 9.272 -4.927 1.00 91.94 94 GLU A C 1
ATOM 782 O O . GLU A 1 94 ? -0.652 9.407 -3.711 1.00 91.94 94 GLU A O 1
ATOM 787 N N . ASN A 1 95 ? -0.802 8.140 -5.554 1.00 92.25 95 ASN A N 1
ATOM 788 C CA . ASN A 1 95 ? -1.481 7.041 -4.883 1.00 92.25 95 ASN A CA 1
ATOM 789 C C . ASN A 1 95 ? -0.630 6.414 -3.776 1.00 92.25 95 ASN A C 1
ATOM 791 O O . ASN A 1 95 ? -1.148 6.152 -2.689 1.00 92.25 95 ASN A O 1
ATOM 795 N N . LEU A 1 96 ? 0.664 6.191 -4.018 1.00 93.62 96 LEU A N 1
ATOM 796 C CA . LEU A 1 96 ? 1.577 5.640 -3.018 1.00 93.62 96 LEU A CA 1
ATOM 797 C C . LEU A 1 96 ? 1.692 6.549 -1.789 1.00 93.62 96 LEU A C 1
ATOM 799 O O . LEU A 1 96 ? 1.615 6.053 -0.663 1.00 93.62 96 LEU A O 1
ATOM 803 N N . LEU A 1 97 ? 1.817 7.865 -1.988 1.00 94.25 97 LEU A N 1
ATOM 804 C CA . LEU A 1 97 ? 1.887 8.834 -0.890 1.00 94.25 97 LEU A CA 1
ATOM 805 C C . LEU A 1 97 ? 0.575 8.899 -0.099 1.00 94.25 97 LEU A C 1
ATOM 807 O O . LEU A 1 97 ? 0.595 8.931 1.134 1.00 94.25 97 LEU A O 1
ATOM 811 N N . HIS A 1 98 ? -0.572 8.844 -0.777 1.00 92.44 98 HIS A N 1
ATOM 812 C CA . HIS A 1 98 ? -1.866 8.797 -0.100 1.00 92.44 98 HIS A CA 1
ATOM 813 C C . HIS A 1 98 ? -2.069 7.517 0.717 1.00 92.44 98 HIS A C 1
ATOM 815 O O . HIS A 1 98 ? -2.536 7.599 1.856 1.00 92.44 98 HIS A O 1
ATOM 821 N N . LEU A 1 99 ? -1.651 6.353 0.201 1.00 92.44 99 LEU A N 1
ATOM 822 C CA . LEU A 1 99 ? -1.717 5.085 0.938 1.00 92.44 99 LEU A CA 1
ATOM 823 C C . LEU A 1 99 ? -1.004 5.158 2.290 1.00 92.44 99 LEU A C 1
ATOM 825 O O . LEU A 1 99 ? -1.453 4.541 3.254 1.00 92.44 99 LEU A O 1
ATOM 829 N N . ILE A 1 100 ? 0.083 5.925 2.374 1.00 95.00 100 ILE A N 1
ATOM 830 C CA . ILE A 1 100 ? 0.869 6.091 3.598 1.00 95.00 100 ILE A CA 1
ATOM 831 C C . ILE A 1 100 ? 0.604 7.422 4.300 1.00 95.00 100 ILE A C 1
ATOM 833 O O . ILE A 1 100 ? 1.334 7.781 5.224 1.00 95.00 100 ILE A O 1
ATOM 837 N N . SER A 1 101 ? -0.449 8.154 3.937 1.00 93.56 101 SER A N 1
ATOM 838 C CA . SER A 1 101 ? -0.772 9.422 4.590 1.00 93.56 101 SER A CA 1
ATOM 839 C C . SER A 1 101 ? -1.195 9.199 6.044 1.00 93.56 101 SER A C 1
ATOM 841 O O . SER A 1 101 ? -2.071 8.383 6.349 1.00 93.56 101 SER A O 1
ATOM 843 N N . LYS A 1 102 ? -0.589 9.948 6.974 1.00 94.50 102 LYS A N 1
ATOM 844 C CA . LYS A 1 102 ? -0.972 9.929 8.397 1.00 94.50 102 LYS A CA 1
ATOM 845 C C . LYS A 1 102 ? -2.369 10.498 8.621 1.00 94.50 102 LYS A C 1
ATOM 847 O O . LYS A 1 102 ? -3.048 10.082 9.557 1.00 94.50 102 LYS A O 1
ATOM 852 N N . GLU A 1 103 ? -2.789 11.429 7.772 1.00 93.31 103 GLU A N 1
ATOM 853 C CA . GLU A 1 103 ? -4.111 12.042 7.857 1.00 93.31 103 GLU A CA 1
ATOM 854 C C . GLU A 1 103 ? -5.200 11.025 7.530 1.00 93.31 103 GLU A C 1
ATOM 856 O O . GLU A 1 103 ? -6.185 10.940 8.258 1.00 93.31 103 GLU A O 1
ATOM 861 N N . GLN A 1 104 ? -4.993 10.215 6.489 1.00 91.38 104 GLN A N 1
ATOM 862 C CA . GLN A 1 104 ? -5.964 9.213 6.051 1.00 91.38 104 GLN A CA 1
ATOM 863 C C . GLN A 1 104 ? -5.861 7.915 6.852 1.00 91.38 104 GLN A C 1
ATOM 865 O O . GLN A 1 104 ?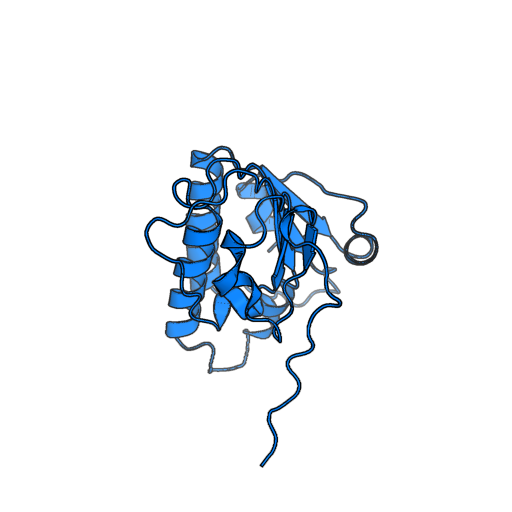 -6.879 7.341 7.237 1.00 91.38 104 GLN A O 1
ATOM 870 N N . PHE A 1 105 ? -4.645 7.463 7.156 1.00 94.12 105 PHE A N 1
ATOM 871 C CA . PHE A 1 105 ? -4.386 6.177 7.804 1.00 94.12 105 PHE A CA 1
ATOM 872 C C . PHE A 1 105 ? -3.486 6.355 9.037 1.00 94.12 105 PHE A C 1
ATOM 874 O O . PHE A 1 105 ? -2.316 5.948 9.043 1.00 94.12 105 PHE A O 1
ATOM 881 N N . PRO A 1 106 ? -4.009 6.950 10.127 1.00 94.94 106 PRO A N 1
ATOM 882 C CA . PRO A 1 106 ? -3.206 7.312 11.297 1.00 94.94 106 PRO A CA 1
ATOM 883 C C . PRO A 1 106 ? -2.621 6.108 12.046 1.00 94.94 106 PRO A C 1
ATOM 885 O O . PRO A 1 106 ? -1.620 6.262 12.741 1.00 94.94 106 PRO A O 1
ATOM 888 N N . ARG A 1 107 ? -3.220 4.916 11.909 1.00 96.44 107 ARG A N 1
ATOM 889 C CA . ARG A 1 107 ? -2.761 3.671 12.554 1.00 96.44 107 ARG A CA 1
ATOM 890 C C . ARG A 1 107 ? -2.009 2.717 11.628 1.00 96.44 107 ARG A C 1
ATOM 892 O O . ARG A 1 107 ? -1.669 1.616 12.061 1.00 96.44 107 ARG A O 1
ATOM 899 N N . LEU A 1 108 ? -1.748 3.124 10.385 1.00 97.19 108 LEU A N 1
ATOM 900 C CA . LEU A 1 108 ? -0.942 2.331 9.467 1.00 97.19 108 LEU A CA 1
ATOM 901 C C . LEU A 1 108 ? 0.459 2.148 10.053 1.00 97.19 108 LEU A C 1
ATOM 903 O O . LEU A 1 108 ? 1.111 3.132 10.400 1.00 97.19 108 LEU A O 1
ATOM 907 N N . ARG A 1 109 ? 0.886 0.891 10.167 1.00 96.88 109 ARG A N 1
ATOM 908 C CA . ARG A 1 109 ? 2.179 0.503 10.749 1.00 96.88 109 ARG A CA 1
ATOM 909 C C . ARG A 1 109 ? 3.006 -0.397 9.842 1.00 96.88 109 ARG A C 1
ATOM 911 O O . ARG A 1 109 ? 4.183 -0.583 10.107 1.00 96.88 109 ARG A O 1
ATOM 918 N N . CYS A 1 110 ? 2.390 -0.993 8.825 1.00 96.12 110 CYS A N 1
ATOM 919 C CA . CYS A 1 110 ? 3.034 -1.985 7.979 1.00 96.12 110 CYS A CA 1
ATOM 920 C C . CYS A 1 110 ? 2.537 -1.860 6.535 1.00 96.12 110 CYS A C 1
ATOM 922 O O . CYS A 1 110 ? 1.333 -1.708 6.303 1.00 96.12 110 CYS A O 1
ATOM 924 N N . VAL A 1 111 ? 3.450 -1.962 5.576 1.00 95.25 111 VAL A N 1
ATOM 925 C CA . VAL A 1 111 ? 3.133 -2.225 4.173 1.00 95.25 111 VAL A CA 1
ATOM 926 C C . VAL A 1 111 ? 3.796 -3.534 3.771 1.00 95.25 111 VAL A C 1
ATOM 928 O O . VAL A 1 111 ? 4.969 -3.763 4.039 1.00 95.25 111 VAL A O 1
ATOM 931 N N . ARG A 1 112 ? 3.021 -4.396 3.126 1.00 93.25 112 ARG A N 1
ATOM 932 C CA . ARG A 1 112 ? 3.415 -5.731 2.694 1.00 93.25 112 ARG A CA 1
ATOM 933 C C . ARG A 1 112 ? 3.515 -5.778 1.186 1.00 93.25 112 ARG A C 1
ATOM 935 O O . ARG A 1 112 ? 2.540 -5.467 0.513 1.00 93.25 112 ARG A O 1
ATOM 942 N N . LEU A 1 113 ? 4.656 -6.179 0.648 1.00 89.69 113 LEU A N 1
ATOM 943 C CA . LEU A 1 113 ? 4.882 -6.246 -0.792 1.00 89.69 113 LEU A CA 1
ATOM 944 C C . LEU A 1 113 ? 5.037 -7.699 -1.228 1.00 89.69 113 LEU A C 1
ATOM 946 O O . LEU A 1 113 ? 5.875 -8.438 -0.703 1.00 89.69 113 LEU A O 1
ATOM 950 N N . PHE A 1 114 ? 4.255 -8.101 -2.225 1.00 84.62 114 PHE A N 1
ATOM 951 C CA . PHE A 1 114 ? 4.472 -9.373 -2.902 1.00 84.62 114 PHE A CA 1
ATOM 952 C C . PHE A 1 114 ? 5.510 -9.191 -3.996 1.00 84.62 114 PHE A C 1
ATOM 954 O O . PHE A 1 114 ? 5.241 -8.605 -5.052 1.00 84.62 114 PHE A O 1
ATOM 961 N N . LEU A 1 115 ? 6.706 -9.703 -3.726 1.00 76.94 115 LEU A N 1
ATOM 962 C CA . LEU A 1 115 ? 7.793 -9.710 -4.679 1.00 76.94 115 LEU A CA 1
ATOM 963 C C . LEU A 1 115 ? 7.777 -11.036 -5.453 1.00 76.94 115 LEU A C 1
ATOM 965 O O . LEU A 1 115 ? 7.870 -12.117 -4.868 1.00 76.94 115 LEU A O 1
ATOM 969 N N . PRO A 1 116 ? 7.671 -10.988 -6.780 1.00 68.56 116 PRO A N 1
ATOM 970 C CA . PRO A 1 116 ? 7.713 -12.198 -7.595 1.00 68.56 116 PRO A CA 1
ATOM 971 C C . PRO A 1 116 ? 9.041 -12.958 -7.500 1.00 68.56 116 PRO A C 1
ATOM 973 O O . PRO A 1 116 ? 10.110 -12.375 -7.319 1.00 68.56 116 PRO A O 1
ATOM 976 N N . LEU A 1 117 ? 8.981 -14.276 -7.728 1.00 64.06 117 LEU A N 1
ATOM 977 C CA . LEU A 1 117 ? 10.167 -15.115 -7.951 1.00 64.06 117 LEU A CA 1
ATOM 978 C C . LEU A 1 117 ? 11.045 -14.500 -9.053 1.00 64.06 117 LEU A C 1
ATOM 980 O O . LEU A 1 117 ? 10.622 -14.442 -10.212 1.00 64.06 117 LEU A O 1
ATOM 984 N N . ARG A 1 118 ? 12.290 -14.132 -8.720 1.00 60.31 118 ARG A N 1
ATOM 985 C CA . ARG A 1 118 ? 13.337 -13.832 -9.709 1.00 60.31 118 ARG A CA 1
ATOM 986 C C . ARG A 1 118 ? 13.632 -15.104 -10.520 1.00 60.31 118 ARG A C 1
ATOM 988 O O . ARG A 1 118 ? 14.503 -15.898 -10.170 1.00 60.31 118 ARG A O 1
ATOM 995 N N . ARG A 1 119 ? 12.883 -15.341 -11.602 1.00 50.69 119 ARG A N 1
ATOM 996 C CA . ARG A 1 119 ? 13.185 -16.397 -12.580 1.00 50.69 119 ARG A CA 1
ATOM 997 C C . ARG A 1 119 ? 14.207 -15.858 -13.586 1.00 50.69 119 ARG A C 1
ATOM 999 O O . ARG A 1 119 ? 13.837 -15.271 -14.587 1.00 50.69 119 ARG A O 1
ATOM 1006 N N . SER A 1 120 ? 15.482 -16.069 -13.262 1.00 43.06 120 SER A N 1
ATOM 1007 C CA . SER A 1 120 ? 16.665 -16.048 -14.142 1.00 43.06 120 SER A CA 1
ATOM 1008 C C . SER A 1 120 ? 16.978 -14.791 -14.986 1.00 43.06 120 SER A C 1
ATOM 1010 O O . SER A 1 120 ? 16.338 -14.505 -15.991 1.00 43.06 120 SER A O 1
ATOM 1012 N N . SER A 1 121 ? 18.118 -14.178 -14.642 1.00 41.75 121 SER A N 1
ATOM 1013 C CA . SER A 1 121 ? 19.199 -13.671 -15.519 1.00 41.75 121 SER A CA 1
ATOM 1014 C C . SER A 1 121 ? 18.970 -12.575 -16.567 1.00 41.75 121 SER A C 1
ATOM 1016 O O . SER A 1 121 ? 19.971 -12.080 -17.081 1.00 41.75 121 SER A O 1
ATOM 1018 N N . SER A 1 122 ? 17.756 -12.130 -16.878 1.00 50.69 122 SER A N 1
ATOM 1019 C CA . SER A 1 122 ? 17.608 -10.841 -17.566 1.00 50.69 122 SER A CA 1
ATOM 1020 C C . SER A 1 122 ? 17.696 -9.734 -16.522 1.00 50.69 122 SER A C 1
ATOM 1022 O O . SER A 1 122 ? 16.898 -9.711 -15.586 1.00 50.69 122 SER A O 1
ATOM 1024 N N . SER A 1 123 ? 18.679 -8.846 -16.655 1.00 51.53 123 SER A N 1
ATOM 1025 C CA . SER A 1 123 ? 18.762 -7.599 -15.898 1.00 51.53 123 SER A CA 1
ATOM 1026 C C . SER A 1 123 ? 17.529 -6.749 -16.216 1.00 51.53 123 SER A C 1
ATOM 1028 O O . SER A 1 123 ? 17.577 -5.920 -17.118 1.00 51.53 123 SER A O 1
ATOM 1030 N N . CYS A 1 124 ? 16.406 -7.007 -15.545 1.00 54.88 124 CYS A N 1
ATOM 1031 C CA . CYS A 1 124 ? 15.263 -6.106 -15.584 1.00 54.88 124 CYS A CA 1
ATOM 1032 C C . CYS A 1 124 ? 15.712 -4.846 -14.861 1.00 54.88 124 CYS A C 1
ATOM 1034 O O . CYS A 1 124 ? 15.886 -4.853 -13.640 1.00 54.88 124 CYS A O 1
ATOM 1036 N N . VAL A 1 125 ? 16.011 -3.802 -15.626 1.00 62.47 125 VAL A N 1
ATOM 1037 C CA . VAL A 1 125 ? 16.460 -2.546 -15.052 1.00 62.47 125 VAL A CA 1
ATOM 1038 C C . VAL A 1 125 ? 15.203 -1.790 -14.675 1.00 62.47 125 VAL A C 1
ATOM 1040 O O . VAL A 1 125 ? 14.402 -1.403 -15.519 1.00 62.47 125 VAL A O 1
ATOM 1043 N N . PHE A 1 126 ? 15.011 -1.589 -13.377 1.00 66.94 126 PHE A N 1
ATOM 1044 C CA . PHE A 1 126 ? 13.922 -0.755 -12.898 1.00 66.94 126 PHE A CA 1
ATOM 1045 C C . PHE A 1 126 ? 13.985 0.633 -13.564 1.00 66.94 126 PHE A C 1
ATOM 1047 O O . PHE A 1 126 ? 15.057 1.249 -13.529 1.00 66.94 126 PHE A O 1
ATOM 1054 N N . PRO A 1 127 ? 12.881 1.157 -14.131 1.00 73.56 127 PRO A N 1
ATOM 1055 C CA . PRO A 1 127 ? 12.882 2.497 -14.707 1.00 73.56 127 PRO A CA 1
ATOM 1056 C C . PRO A 1 127 ? 13.315 3.531 -13.663 1.00 73.56 127 PRO A C 1
ATOM 1058 O O . PRO A 1 127 ? 12.804 3.523 -12.543 1.00 73.56 127 PRO A O 1
ATOM 1061 N N . GLU A 1 128 ? 14.224 4.443 -14.018 1.00 77.75 128 GLU A N 1
ATOM 1062 C CA . GLU A 1 128 ? 14.772 5.429 -13.067 1.00 77.75 128 GLU A CA 1
ATOM 1063 C C . GLU A 1 128 ? 13.680 6.291 -12.412 1.00 77.75 128 GLU A C 1
ATOM 1065 O O . GLU A 1 128 ? 13.730 6.546 -11.210 1.00 77.75 128 GLU A O 1
ATOM 1070 N N . GLY A 1 129 ? 12.627 6.651 -13.157 1.00 77.56 129 GLY A N 1
ATOM 1071 C CA . GLY A 1 129 ? 11.462 7.347 -12.598 1.00 77.56 129 GLY A CA 1
ATOM 1072 C C . GLY A 1 129 ? 10.741 6.533 -11.516 1.00 77.56 129 GLY A C 1
ATOM 1073 O O . GLY A 1 129 ? 10.429 7.055 -10.449 1.00 77.56 129 GLY A O 1
ATOM 1074 N N . ALA A 1 130 ? 10.558 5.227 -11.735 1.00 78.56 130 ALA A N 1
ATOM 1075 C CA . ALA A 1 130 ? 9.961 4.335 -10.743 1.00 78.56 130 ALA A CA 1
ATOM 1076 C C . ALA A 1 130 ? 10.857 4.177 -9.504 1.00 78.56 130 ALA A C 1
ATOM 1078 O O . ALA A 1 130 ? 10.348 4.192 -8.383 1.00 78.56 130 ALA A O 1
ATOM 1079 N N . LYS A 1 131 ? 12.184 4.072 -9.687 1.00 80.62 131 LYS A N 1
ATOM 1080 C CA . LYS A 1 131 ? 13.144 4.038 -8.567 1.00 80.62 131 LYS A CA 1
ATOM 1081 C C . LYS A 1 131 ? 13.060 5.304 -7.727 1.00 80.62 131 LYS A C 1
ATOM 1083 O O . LYS A 1 131 ? 13.038 5.213 -6.503 1.00 80.62 131 LYS A O 1
ATOM 1088 N N . HIS A 1 132 ? 12.992 6.466 -8.375 1.00 85.38 132 HIS A N 1
ATOM 1089 C CA . HIS A 1 132 ? 12.890 7.748 -7.687 1.00 85.38 132 HIS A CA 1
ATOM 1090 C C . HIS A 1 132 ? 11.607 7.846 -6.850 1.00 85.38 132 HIS A C 1
ATOM 1092 O O . HIS A 1 132 ? 11.676 8.151 -5.660 1.00 85.38 132 HIS A O 1
ATOM 1098 N N . ILE A 1 133 ? 10.456 7.507 -7.442 1.00 88.94 133 ILE A N 1
ATOM 1099 C CA . ILE A 1 133 ? 9.157 7.506 -6.751 1.00 88.94 133 ILE A CA 1
ATOM 1100 C C . ILE A 1 133 ? 9.171 6.552 -5.555 1.00 88.94 133 ILE A C 1
ATOM 1102 O O . ILE A 1 133 ? 8.759 6.930 -4.458 1.00 88.94 133 ILE A O 1
ATOM 1106 N N . LEU A 1 134 ? 9.671 5.328 -5.748 1.00 86.81 134 LEU A N 1
ATOM 1107 C CA . LEU A 1 134 ? 9.777 4.355 -4.664 1.00 86.81 134 LEU A CA 1
ATOM 1108 C C . LEU A 1 134 ? 10.741 4.825 -3.576 1.00 86.81 134 LEU A C 1
ATOM 1110 O O . LEU A 1 134 ? 10.433 4.645 -2.407 1.00 86.81 134 LEU A O 1
ATOM 1114 N N . GLY A 1 135 ? 11.853 5.473 -3.925 1.00 88.88 135 GLY A N 1
ATOM 1115 C CA . GLY A 1 135 ? 12.781 6.039 -2.947 1.00 88.88 135 GLY A CA 1
ATOM 1116 C C . GLY A 1 135 ? 12.147 7.107 -2.065 1.00 88.88 135 GLY A C 1
ATOM 1117 O O . GLY A 1 135 ? 12.289 7.044 -0.846 1.00 88.88 135 GLY A O 1
ATOM 1118 N N . ILE A 1 136 ? 11.387 8.033 -2.659 1.00 91.44 136 ILE A N 1
ATOM 1119 C CA . ILE A 1 136 ? 10.614 9.025 -1.896 1.00 91.44 136 ILE A CA 1
ATOM 1120 C C . ILE A 1 136 ? 9.611 8.317 -0.982 1.00 91.44 136 ILE A C 1
ATOM 1122 O O . ILE A 1 136 ? 9.544 8.597 0.212 1.00 91.44 136 ILE A O 1
ATOM 1126 N N . TRP A 1 137 ? 8.846 7.374 -1.531 1.00 94.31 137 TRP A N 1
ATOM 1127 C CA . TRP A 1 137 ? 7.817 6.658 -0.783 1.00 94.31 137 TRP A CA 1
ATOM 1128 C C . TRP A 1 137 ? 8.383 5.841 0.390 1.00 94.31 137 TRP A C 1
AT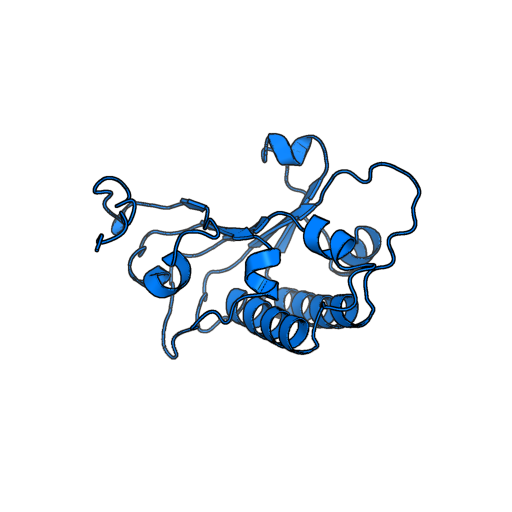OM 1130 O O . TRP A 1 137 ? 7.804 5.837 1.477 1.00 94.31 137 TRP A O 1
ATOM 1140 N N . LEU A 1 138 ? 9.526 5.182 0.193 1.00 92.25 138 LEU A N 1
ATOM 1141 C CA . LEU A 1 138 ? 10.241 4.434 1.227 1.00 92.25 138 LEU A CA 1
ATOM 1142 C C . LEU A 1 138 ? 10.744 5.365 2.338 1.00 92.25 138 LEU A C 1
ATOM 1144 O O . LEU A 1 138 ? 10.542 5.071 3.514 1.00 92.25 138 LEU A O 1
ATOM 1148 N N . GLU A 1 139 ? 11.329 6.516 1.998 1.00 92.56 139 GLU A N 1
ATOM 1149 C CA . GLU A 1 139 ? 11.774 7.478 3.014 1.00 92.56 139 GLU A CA 1
ATOM 1150 C C . GLU A 1 139 ? 10.592 8.051 3.817 1.00 92.56 139 GLU A C 1
ATOM 1152 O O . GLU A 1 139 ? 10.672 8.192 5.038 1.00 92.56 139 GLU A O 1
ATOM 1157 N N . GLU A 1 140 ? 9.447 8.295 3.179 1.00 94.50 140 GLU A N 1
ATOM 1158 C CA . GLU A 1 140 ? 8.223 8.694 3.886 1.00 94.50 140 GLU A CA 1
ATOM 1159 C C . GLU A 1 140 ? 7.691 7.583 4.812 1.00 94.50 140 GLU A 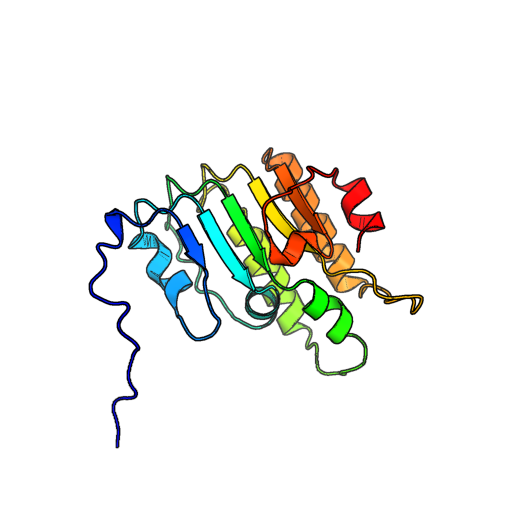C 1
ATOM 1161 O O . GLU A 1 140 ? 7.268 7.855 5.945 1.00 94.50 140 GLU A O 1
ATOM 1166 N N . CYS A 1 141 ? 7.769 6.314 4.390 1.00 94.88 141 CYS A N 1
ATOM 1167 C CA . CYS A 1 141 ? 7.460 5.174 5.260 1.00 94.88 141 CYS A CA 1
ATOM 1168 C C . CYS A 1 141 ? 8.368 5.163 6.496 1.00 94.88 141 CYS A C 1
ATOM 1170 O O . CYS A 1 141 ? 7.865 5.067 7.622 1.00 94.88 141 CYS A O 1
ATOM 1172 N N . LYS A 1 142 ? 9.680 5.353 6.302 1.00 92.88 142 LYS A N 1
ATOM 1173 C CA . LYS A 1 142 ? 10.673 5.483 7.379 1.00 92.88 142 LYS A CA 1
ATOM 1174 C C . LYS A 1 142 ? 10.304 6.576 8.370 1.00 92.88 142 LYS A C 1
ATOM 1176 O O . LYS A 1 142 ? 10.229 6.315 9.571 1.00 92.88 142 LYS A O 1
ATOM 1181 N N . CYS A 1 143 ? 10.047 7.784 7.870 1.00 94.44 143 CYS A N 1
ATOM 1182 C CA . CYS A 1 143 ? 9.716 8.956 8.678 1.00 94.44 143 CYS A CA 1
ATOM 1183 C C . CYS A 1 143 ? 8.455 8.732 9.520 1.00 94.44 143 CYS A C 1
ATOM 1185 O O . CYS A 1 143 ? 8.360 9.207 10.655 1.00 94.44 143 CYS A O 1
ATOM 1187 N N . ARG A 1 144 ? 7.490 7.968 8.994 1.00 94.62 144 ARG A N 1
ATOM 1188 C CA . ARG A 1 144 ? 6.278 7.575 9.722 1.00 94.62 144 ARG A CA 1
ATOM 1189 C C . ARG A 1 144 ? 6.449 6.379 10.660 1.00 94.62 144 ARG A C 1
ATOM 1191 O O . ARG A 1 144 ? 5.518 6.114 11.426 1.00 94.62 144 ARG A O 1
ATOM 1198 N N . GLY A 1 145 ? 7.572 5.665 10.611 1.00 95.00 145 GLY A N 1
ATOM 1199 C CA . GLY A 1 145 ? 7.761 4.403 11.331 1.00 95.00 145 GLY A CA 1
ATOM 1200 C C . GLY A 1 145 ? 6.890 3.268 10.784 1.00 95.00 145 GLY A C 1
ATOM 1201 O O . GLY A 1 145 ? 6.427 2.424 11.550 1.00 95.00 145 GLY A O 1
ATOM 1202 N N . ILE A 1 146 ? 6.609 3.281 9.479 1.00 96.00 146 ILE A N 1
ATOM 1203 C CA . ILE A 1 146 ? 5.911 2.198 8.784 1.00 96.00 146 ILE A CA 1
ATOM 1204 C C . ILE A 1 146 ? 6.943 1.136 8.405 1.00 96.00 146 ILE A C 1
ATOM 1206 O O . ILE A 1 146 ? 7.897 1.416 7.685 1.00 96.00 146 ILE A O 1
ATOM 1210 N N . CYS A 1 147 ? 6.727 -0.084 8.882 1.00 94.88 147 CYS A N 1
ATOM 1211 C CA . CYS A 1 147 ? 7.526 -1.254 8.541 1.00 94.88 147 CYS A CA 1
ATOM 1212 C C . CYS A 1 147 ? 7.208 -1.728 7.113 1.00 94.88 147 CYS A C 1
ATOM 1214 O O . CYS A 1 147 ? 6.036 -1.761 6.723 1.00 94.88 147 CYS A O 1
ATOM 1216 N N . ILE A 1 148 ? 8.231 -2.115 6.349 1.00 93.25 148 ILE A N 1
ATOM 1217 C CA . ILE A 1 148 ? 8.067 -2.741 5.035 1.00 93.25 148 ILE A CA 1
ATOM 1218 C C . ILE A 1 148 ? 8.386 -4.227 5.162 1.00 93.25 148 ILE A C 1
ATOM 1220 O O . ILE A 1 148 ? 9.503 -4.617 5.493 1.00 93.25 148 ILE A O 1
ATOM 1224 N N . GLU A 1 149 ? 7.394 -5.059 4.874 1.00 92.12 149 GLU A N 1
ATOM 1225 C CA . GLU A 1 149 ? 7.520 -6.510 4.854 1.00 92.12 149 GLU A CA 1
ATOM 1226 C C . GLU A 1 149 ? 7.425 -7.013 3.414 1.00 92.12 149 GLU A C 1
ATOM 1228 O O . GLU A 1 149 ? 6.585 -6.559 2.637 1.00 92.12 149 GLU A O 1
ATOM 1233 N N . VAL A 1 150 ? 8.251 -7.990 3.051 1.00 87.56 150 VAL A N 1
ATOM 1234 C CA . VAL A 1 150 ? 8.202 -8.628 1.734 1.00 87.56 150 VAL A CA 1
ATOM 1235 C C . VAL A 1 150 ? 7.961 -10.119 1.853 1.00 87.56 150 VAL A C 1
ATOM 1237 O O . VAL A 1 150 ? 8.494 -10.781 2.744 1.00 87.56 150 VAL A O 1
ATOM 1240 N N . SER A 1 151 ? 7.188 -10.646 0.912 1.00 84.75 151 SER A N 1
ATOM 1241 C CA . SER A 1 151 ? 7.085 -12.080 0.664 1.00 84.75 151 SER A CA 1
ATOM 1242 C C . SER A 1 151 ? 7.639 -12.366 -0.727 1.00 84.75 151 SER A C 1
ATOM 1244 O O . SER A 1 151 ? 7.294 -11.658 -1.679 1.00 84.75 151 SER A O 1
ATOM 1246 N N . GLN A 1 152 ? 8.542 -13.345 -0.841 1.00 75.00 152 GLN A N 1
ATOM 1247 C CA . GLN A 1 152 ? 9.241 -13.656 -2.087 1.00 75.00 152 GLN A CA 1
ATOM 1248 C C . GLN A 1 152 ? 8.986 -15.085 -2.553 1.00 75.00 152 GLN A C 1
ATOM 1250 O O . GLN A 1 152 ? 9.177 -16.069 -1.844 1.00 75.00 152 GLN A O 1
ATOM 1255 N N . GLY A 1 153 ? 8.663 -15.206 -3.833 1.00 64.81 153 GLY A N 1
ATOM 1256 C CA . GLY A 1 153 ? 8.777 -16.465 -4.542 1.00 64.81 153 GLY A CA 1
ATOM 1257 C C . GLY A 1 153 ? 7.695 -17.499 -4.251 1.00 64.81 153 GLY A C 1
ATOM 1258 O O . GLY A 1 153 ? 6.528 -17.221 -4.484 1.00 64.81 153 GLY A O 1
ATOM 1259 N N . PHE A 1 154 ? 8.050 -18.728 -3.850 1.00 51.72 154 PHE A N 1
ATOM 1260 C CA . PHE A 1 154 ? 7.034 -19.763 -3.573 1.00 51.72 154 PHE A CA 1
ATOM 1261 C C . PHE A 1 154 ? 6.134 -19.359 -2.393 1.00 51.72 154 PHE A C 1
ATOM 1263 O O . PHE A 1 154 ? 4.971 -19.754 -2.342 1.00 51.72 154 PHE A O 1
ATOM 1270 N N . GLU A 1 155 ? 6.640 -18.496 -1.513 1.00 55.22 155 GLU A N 1
ATOM 1271 C CA . GLU A 1 155 ? 5.920 -17.922 -0.377 1.00 55.22 155 GLU A CA 1
ATOM 1272 C C . GLU A 1 155 ? 4.880 -16.869 -0.803 1.00 55.22 155 GLU A C 1
ATOM 1274 O O . GLU A 1 155 ? 3.941 -16.624 -0.055 1.00 55.22 155 GLU A O 1
ATOM 1279 N N . GLU A 1 156 ? 4.943 -16.337 -2.038 1.00 51.56 156 GLU A N 1
ATOM 1280 C CA . GLU A 1 156 ? 3.877 -15.499 -2.630 1.00 51.56 156 GLU A CA 1
ATOM 1281 C C . GLU A 1 156 ? 2.546 -16.268 -2.675 1.00 51.56 156 GLU A C 1
ATOM 1283 O O . GLU A 1 156 ? 1.478 -15.692 -2.487 1.00 51.56 156 GLU A O 1
ATOM 1288 N N . SER A 1 157 ? 2.615 -17.587 -2.907 1.00 54.34 157 SER A N 1
ATOM 1289 C CA . SER A 1 157 ? 1.433 -18.447 -3.035 1.00 54.34 157 SER A CA 1
ATOM 1290 C C . SER A 1 157 ? 0.833 -18.878 -1.698 1.00 54.34 157 SER A C 1
ATOM 1292 O O . SER A 1 157 ? -0.337 -19.258 -1.660 1.00 54.34 157 SER A O 1
ATOM 1294 N N . THR A 1 158 ? 1.611 -18.805 -0.616 1.00 59.84 158 THR A N 1
ATOM 1295 C CA . THR A 1 158 ? 1.154 -19.168 0.729 1.00 59.84 158 THR A CA 1
ATOM 1296 C C . THR A 1 158 ? 0.861 -17.942 1.590 1.00 59.84 158 THR A C 1
ATOM 1298 O O . THR A 1 158 ? -0.003 -18.013 2.453 1.00 59.84 158 THR A O 1
ATOM 1301 N N . ALA A 1 159 ? 1.527 -16.806 1.340 1.00 63.25 159 ALA A N 1
ATOM 1302 C CA . ALA A 1 159 ? 1.463 -15.584 2.148 1.00 63.25 159 ALA A CA 1
ATOM 1303 C C . ALA A 1 159 ? 1.736 -15.815 3.652 1.00 63.25 159 ALA A C 1
ATOM 1305 O O . ALA A 1 159 ? 1.393 -14.975 4.490 1.00 63.25 159 ALA A O 1
ATOM 1306 N N . ASP A 1 160 ? 2.374 -16.940 3.984 1.00 66.25 160 ASP A N 1
ATOM 1307 C CA . ASP A 1 160 ? 2.613 -17.390 5.357 1.00 66.25 160 ASP A CA 1
ATOM 1308 C C . ASP A 1 160 ? 3.911 -16.816 5.937 1.00 66.25 160 ASP A C 1
ATOM 1310 O O . ASP A 1 160 ? 4.082 -16.771 7.156 1.00 66.25 160 ASP A O 1
ATOM 1314 N N . TYR A 1 161 ? 4.820 -16.357 5.072 1.00 77.38 161 TYR A N 1
ATOM 1315 C CA . TYR A 1 161 ? 6.108 -15.806 5.468 1.00 77.38 161 TYR A CA 1
ATOM 1316 C C . TYR A 1 161 ? 6.294 -14.380 4.954 1.00 77.38 161 TYR A C 1
ATOM 1318 O O . TYR A 1 161 ? 6.088 -14.079 3.773 1.00 77.38 161 TYR A O 1
ATOM 1326 N N . TRP A 1 162 ? 6.699 -13.519 5.883 1.00 84.44 162 TRP A N 1
ATOM 1327 C CA . TRP A 1 162 ? 6.943 -12.100 5.684 1.00 84.44 162 TRP A CA 1
ATOM 1328 C C . TRP A 1 162 ? 8.275 -11.758 6.330 1.00 84.44 162 TRP A C 1
ATOM 1330 O O . TRP A 1 162 ? 8.491 -12.037 7.511 1.00 84.44 162 TRP A O 1
ATOM 1340 N N . ARG A 1 163 ? 9.169 -11.157 5.550 1.00 87.31 163 ARG A N 1
ATOM 1341 C CA . ARG A 1 163 ? 10.456 -10.669 6.032 1.00 87.31 163 ARG A CA 1
ATOM 1342 C C . ARG A 1 163 ? 10.425 -9.150 6.056 1.00 87.31 163 ARG A C 1
ATOM 1344 O O . ARG A 1 163 ? 10.222 -8.536 5.013 1.00 87.31 163 ARG A O 1
ATOM 1351 N N . GLU A 1 164 ? 10.642 -8.566 7.226 1.00 87.25 164 GLU A N 1
ATOM 1352 C CA . GLU A 1 164 ? 10.931 -7.138 7.340 1.00 87.25 164 GLU A CA 1
ATOM 1353 C C . GLU A 1 164 ? 12.242 -6.825 6.616 1.00 87.25 164 GLU A C 1
ATOM 1355 O O . GLU A 1 164 ? 13.216 -7.571 6.743 1.00 87.25 164 GLU A O 1
ATOM 1360 N N . ILE A 1 165 ? 12.244 -5.751 5.835 1.00 84.25 165 ILE A N 1
ATOM 1361 C CA . ILE A 1 165 ? 13.418 -5.297 5.093 1.00 84.25 165 ILE A CA 1
ATOM 1362 C C . ILE A 1 165 ? 13.691 -3.827 5.372 1.00 84.25 165 ILE A C 1
ATOM 1364 O O . ILE A 1 165 ? 12.780 -3.036 5.635 1.00 84.25 165 ILE A O 1
ATOM 1368 N N . THR A 1 166 ? 14.959 -3.448 5.277 1.00 83.25 166 THR A N 1
ATOM 1369 C CA . THR A 1 166 ? 15.344 -2.039 5.311 1.00 83.25 166 THR A CA 1
ATOM 1370 C C . THR A 1 166 ? 15.059 -1.359 3.968 1.00 83.25 166 THR A C 1
ATOM 1372 O O . THR A 1 166 ? 14.888 -2.002 2.929 1.00 83.25 166 THR A O 1
ATOM 1375 N N . HIS A 1 167 ? 15.036 -0.024 3.966 1.00 74.00 167 HIS A N 1
ATOM 1376 C CA . HIS A 1 167 ? 14.910 0.752 2.726 1.00 74.00 167 HIS A CA 1
ATOM 1377 C C . HIS A 1 167 ? 16.067 0.492 1.754 1.00 74.00 167 HIS A C 1
ATOM 1379 O O . HIS A 1 167 ? 15.860 0.512 0.547 1.00 74.00 167 HIS A O 1
ATOM 1385 N N . GLU A 1 168 ? 17.266 0.226 2.276 1.00 76.38 168 GLU A N 1
ATOM 1386 C CA . GLU A 1 168 ? 18.456 -0.101 1.483 1.00 76.38 168 GLU A CA 1
ATOM 1387 C C . GLU A 1 168 ? 18.305 -1.482 0.835 1.00 76.38 168 GLU A C 1
ATOM 1389 O O . GLU A 1 168 ? 18.457 -1.615 -0.378 1.00 76.38 168 GLU A O 1
ATOM 1394 N N . GLU A 1 169 ? 17.886 -2.482 1.618 1.00 80.06 169 GLU A N 1
ATOM 1395 C CA . GLU A 1 169 ? 17.636 -3.843 1.131 1.00 80.06 169 GLU A CA 1
ATOM 1396 C C . GLU A 1 169 ? 16.527 -3.886 0.075 1.00 80.06 169 GLU A C 1
ATOM 1398 O O . GLU A 1 169 ? 16.561 -4.729 -0.819 1.00 80.06 169 GLU A O 1
ATOM 1403 N N . MET A 1 170 ? 15.548 -2.977 0.136 1.00 78.88 170 MET A N 1
ATOM 1404 C CA . MET A 1 170 ? 14.483 -2.909 -0.863 1.00 78.88 170 MET A CA 1
ATOM 1405 C C . MET A 1 170 ? 15.033 -2.671 -2.275 1.00 78.88 170 MET A C 1
ATOM 1407 O O . MET A 1 170 ? 14.571 -3.308 -3.219 1.00 78.88 170 MET A O 1
ATOM 1411 N N . PHE A 1 171 ? 16.040 -1.810 -2.436 1.00 73.81 171 PHE A N 1
ATOM 1412 C CA . PHE A 1 171 ? 16.624 -1.532 -3.751 1.00 73.81 171 PHE A CA 1
ATOM 1413 C C . PHE A 1 171 ? 17.437 -2.700 -4.310 1.00 73.81 171 PHE A C 1
ATOM 1415 O O . PHE A 1 171 ? 17.458 -2.881 -5.523 1.00 73.81 171 PHE A O 1
ATOM 1422 N N . ASP A 1 172 ? 18.042 -3.521 -3.451 1.00 74.81 172 ASP A N 1
ATOM 1423 C CA . ASP A 1 172 ? 18.743 -4.738 -3.881 1.00 74.81 172 ASP A CA 1
ATOM 1424 C C . ASP A 1 172 ? 17.769 -5.817 -4.397 1.00 74.81 172 ASP A C 1
ATOM 1426 O O . ASP A 1 172 ? 18.135 -6.699 -5.191 1.00 74.81 172 ASP A O 1
ATOM 1430 N N . LEU A 1 173 ? 16.514 -5.761 -3.934 1.00 72.00 173 LEU A N 1
ATOM 1431 C CA . LEU A 1 173 ? 15.450 -6.710 -4.264 1.00 72.00 173 LEU A CA 1
ATOM 1432 C C . LEU A 1 173 ? 14.637 -6.330 -5.506 1.00 72.00 173 LEU A C 1
ATOM 1434 O O . LEU A 1 173 ? 14.070 -7.228 -6.144 1.00 72.00 173 LEU A O 1
ATOM 1438 N N . LEU A 1 174 ? 14.590 -5.043 -5.850 1.00 67.31 174 LEU A N 1
ATOM 1439 C CA . LEU A 1 174 ? 13.951 -4.524 -7.064 1.00 67.31 174 LEU A CA 1
ATOM 1440 C C . LEU A 1 174 ? 14.819 -4.728 -8.310 1.00 67.31 174 LEU A C 1
ATOM 1442 O O . LEU A 1 174 ? 14.213 -4.914 -9.389 1.00 67.31 174 LEU A O 1
#

pLDDT: mean 76.78, std 16.57, range [34.72, 97.19]

Sequence (174 aa):
MDQSEYSTLPSCDKGRIKYICIRPEHPVIAHLQQWTSLETFSIHYKDLAHRVIPWRIGFQHSKLQCIMIEDLRYLWRMEGTEVAAESSFDHLQENLLHLISKEQFPRLRCVRLFLPLRRSSSSCVFPEGAKHILGIWLEECKCRGICIEVSQGFEESTADYWREITHEEMFDLL

Organism: Hebeloma cylindrosporum (NCBI:txid76867)

Foldseek 3Di:
DDPPDPVPPPPDQLCPDQEEEDDPVDLVLQVVLSNQNHQEYEDELQCQQPDDNCLDPQAARARHAEYEYPDPVVQLVVPPPPPSPPSSLVSNLVSLCSVLDCSHYVNHAEYEYEQEEPPDDDCSDGDPSNVVSLLVSLVSCVVSNHWYWYDYYPCSVVVPDIDTDHSVVVVVRD

Radius of gyration: 16.64 Å; chains: 1; bounding box: 49×35×38 Å